Protein AF-A0A2H6A9X7-F1 (afdb_monomer_lite)

Secondary structure (DSSP, 8-state):
--HHHHHHHEEE-TTS-EEEEPSS-SS-GGGS-HHHHHHHTSEEE--GGGGGGGSS--

pLDDT: mean 80.32, std 13.64, range [47.66, 93.69]

Radius of gyration: 14.09 Å; chains: 1; bounding box: 39×18×35 Å

Foldseek 3Di:
DDPVVVCVAWDQDPVRWIKGQAPDPDDDPVVDDPVVNVVRRDIDTDDPVVVVVVPDDD

Structure (mmCIF, N/CA/C/O backbone):
data_AF-A0A2H6A9X7-F1
#
_entry.id   AF-A0A2H6A9X7-F1
#
loop_
_atom_site.group_PDB
_atom_site.id
_atom_site.type_symbol
_atom_site.label_atom_id
_atom_site.label_alt_id
_atom_site.label_comp_id
_atom_site.label_asym_id
_atom_site.label_entity_id
_atom_site.label_seq_id
_atom_site.pdbx_PDB_ins_code
_atom_site.Cartn_x
_atom_site.Cartn_y
_atom_site.Cartn_z
_atom_site.occupancy
_atom_site.B_iso_or_equiv
_atom_site.auth_seq_id
_atom_site.auth_comp_id
_atom_site.auth_asym_id
_atom_site.auth_atom_id
_atom_site.pdbx_PDB_model_num
ATOM 1 N N . MET A 1 1 ? -18.059 1.051 -2.213 1.00 62.12 1 MET A N 1
ATOM 2 C CA . MET A 1 1 ? -17.031 0.023 -1.905 1.00 62.12 1 MET A CA 1
ATOM 3 C C . MET A 1 1 ? -17.446 -0.726 -0.645 1.00 62.12 1 MET A C 1
ATOM 5 O O . MET A 1 1 ? -17.721 -0.072 0.348 1.00 62.12 1 MET A O 1
ATOM 9 N N . ASN A 1 2 ? -17.515 -2.061 -0.663 1.00 81.94 2 ASN A N 1
ATOM 10 C CA . ASN A 1 2 ? -17.912 -2.846 0.517 1.00 81.94 2 ASN A CA 1
ATOM 11 C C . ASN A 1 2 ? -16.831 -2.765 1.621 1.00 81.94 2 ASN A C 1
ATOM 13 O O . ASN A 1 2 ? -15.634 -2.849 1.323 1.00 81.94 2 ASN A O 1
ATOM 17 N N . ARG A 1 3 ? -17.237 -2.664 2.894 1.00 80.00 3 ARG A N 1
ATOM 18 C CA . ARG A 1 3 ? -16.351 -2.651 4.073 1.00 80.00 3 ARG A CA 1
ATOM 19 C C . ARG A 1 3 ? -15.335 -3.798 4.060 1.00 80.00 3 ARG A C 1
ATOM 21 O O . ARG A 1 3 ? -14.170 -3.587 4.392 1.00 80.00 3 ARG A O 1
ATOM 28 N N . LYS A 1 4 ? -15.725 -4.997 3.604 1.00 84.06 4 LYS A N 1
ATOM 29 C CA . LYS A 1 4 ? -14.797 -6.141 3.474 1.00 84.06 4 LYS A CA 1
ATOM 30 C C . LYS A 1 4 ? -13.653 -5.856 2.494 1.00 84.06 4 LYS A C 1
ATOM 32 O O . LYS A 1 4 ? -12.506 -6.189 2.772 1.00 84.06 4 LYS A O 1
ATOM 37 N N . ALA A 1 5 ? -13.946 -5.224 1.358 1.00 84.88 5 ALA A N 1
ATOM 38 C CA . ALA A 1 5 ? -12.934 -4.864 0.366 1.00 84.88 5 ALA A CA 1
ATOM 39 C C . ALA A 1 5 ? -12.021 -3.732 0.866 1.00 84.88 5 ALA A C 1
ATOM 41 O O . ALA A 1 5 ? -10.820 -3.753 0.598 1.00 84.88 5 ALA A O 1
ATOM 42 N N . PHE A 1 6 ? -12.569 -2.787 1.639 1.00 83.81 6 PHE A N 1
ATOM 43 C CA . PHE A 1 6 ? -11.798 -1.726 2.289 1.00 83.81 6 PHE A CA 1
ATOM 44 C C . PHE A 1 6 ? -10.743 -2.292 3.246 1.00 83.81 6 PHE A C 1
ATOM 46 O O . PHE A 1 6 ? -9.555 -2.009 3.098 1.00 83.81 6 PHE A O 1
ATOM 53 N N . LEU A 1 7 ? -11.161 -3.152 4.178 1.00 84.06 7 LEU A N 1
ATOM 54 C CA . LEU A 1 7 ? -10.274 -3.725 5.196 1.00 84.06 7 LEU A CA 1
ATOM 55 C C . LEU A 1 7 ? -9.152 -4.590 4.600 1.00 84.06 7 LEU A C 1
ATOM 57 O O . LEU A 1 7 ? -8.078 -4.688 5.184 1.00 84.06 7 LEU A O 1
ATOM 61 N N . LYS A 1 8 ? -9.356 -5.174 3.411 1.00 87.75 8 LYS A N 1
ATOM 62 C CA . LYS A 1 8 ? -8.299 -5.898 2.683 1.00 87.75 8 LYS A CA 1
ATOM 63 C C . LYS A 1 8 ? -7.199 -4.977 2.132 1.00 87.75 8 LYS A C 1
ATOM 65 O O . LYS A 1 8 ? -6.087 -5.438 1.892 1.00 87.75 8 LYS A O 1
ATOM 70 N N . ARG A 1 9 ? -7.496 -3.695 1.887 1.00 86.81 9 ARG A N 1
ATOM 71 C CA . ARG A 1 9 ? -6.586 -2.740 1.221 1.00 86.81 9 ARG A CA 1
ATOM 72 C C . ARG A 1 9 ? -5.977 -1.714 2.179 1.00 86.81 9 ARG A C 1
ATOM 74 O O . ARG A 1 9 ? -4.854 -1.262 1.949 1.00 86.81 9 ARG A O 1
ATOM 81 N N . PHE A 1 10 ? -6.695 -1.371 3.246 1.00 87.81 10 PHE A N 1
ATOM 82 C CA . PHE A 1 10 ? -6.319 -0.341 4.208 1.00 87.81 10 PHE A CA 1
ATOM 83 C C . PHE A 1 10 ? -6.149 -0.934 5.605 1.00 87.81 10 PHE A C 1
ATOM 85 O O . PHE A 1 10 ? -6.978 -1.713 6.067 1.00 87.81 10 PHE A O 1
ATOM 92 N N . LYS A 1 11 ? -5.087 -0.525 6.305 1.00 86.06 11 LYS A N 1
ATOM 93 C CA . LYS A 1 11 ? -4.864 -0.855 7.718 1.00 86.06 11 LYS A CA 1
ATOM 94 C C . LYS A 1 11 ? -5.072 0.391 8.570 1.00 86.06 11 LYS A C 1
ATOM 96 O O . LYS A 1 11 ? -4.526 1.449 8.266 1.00 86.06 11 LYS A O 1
ATOM 101 N N . ILE A 1 12 ? -5.812 0.242 9.663 1.00 86.06 12 ILE A N 1
ATOM 102 C CA . ILE A 1 12 ? -5.945 1.267 10.699 1.00 86.06 12 ILE A CA 1
ATOM 103 C C . ILE A 1 12 ? -4.835 1.032 11.728 1.00 86.06 12 ILE A C 1
ATOM 105 O O . ILE A 1 12 ? -4.610 -0.089 12.184 1.00 86.06 12 ILE A O 1
ATOM 109 N N . THR A 1 13 ? -4.076 2.075 12.044 1.00 85.88 13 THR A N 1
ATOM 110 C CA . THR A 1 13 ? -3.044 2.025 13.090 1.00 85.88 13 THR A CA 1
ATOM 111 C C . THR A 1 13 ? -3.649 2.285 14.468 1.00 85.88 13 THR A C 1
ATOM 113 O O . THR A 1 13 ? -4.731 2.853 14.568 1.00 85.88 13 THR A O 1
ATOM 116 N N . LYS A 1 14 ? -2.918 1.950 15.543 1.00 82.62 14 LYS A N 1
ATOM 117 C CA . LYS A 1 14 ? -3.349 2.209 16.933 1.00 82.62 14 LYS A CA 1
ATOM 118 C C . LYS A 1 14 ? -3.747 3.675 17.185 1.00 82.62 14 LYS A C 1
ATOM 120 O O . LYS A 1 14 ? -4.618 3.939 17.993 1.00 82.62 14 LYS A O 1
ATOM 125 N N . LYS A 1 15 ? -3.136 4.621 16.458 1.00 84.19 15 LYS A N 1
ATOM 126 C CA . LYS A 1 15 ? -3.411 6.068 16.537 1.00 84.19 15 LYS A CA 1
ATOM 127 C C . LYS A 1 15 ? -4.531 6.539 15.589 1.00 84.19 15 LYS A C 1
ATOM 129 O O . LYS A 1 15 ? -4.594 7.719 15.269 1.00 84.19 15 LYS A O 1
ATOM 134 N N . GLY A 1 16 ? -5.326 5.628 15.024 1.00 76.81 16 GLY A N 1
ATOM 135 C CA . GLY A 1 16 ? -6.427 5.951 14.106 1.00 76.81 16 GLY A CA 1
ATOM 136 C C . GLY A 1 16 ? -6.010 6.377 12.692 1.00 76.81 16 GLY A C 1
ATOM 137 O O . GLY A 1 16 ? -6.868 6.647 11.857 1.00 76.81 16 GLY A O 1
ATOM 138 N N . LYS A 1 17 ? -4.708 6.413 12.372 1.00 82.81 17 LYS A N 1
ATOM 139 C CA . LYS A 1 17 ? -4.233 6.757 11.019 1.00 82.81 17 LYS A CA 1
ATOM 140 C C . LYS A 1 17 ? -4.442 5.583 10.064 1.00 82.81 17 LYS A C 1
ATOM 142 O O . LYS A 1 17 ? -4.100 4.451 10.425 1.00 82.81 17 LYS A O 1
ATOM 147 N N . LEU A 1 18 ? -4.923 5.863 8.855 1.00 87.00 18 LEU A N 1
ATOM 148 C CA . LEU A 1 18 ? -5.049 4.892 7.768 1.00 87.00 18 LEU A CA 1
ATOM 149 C C . LEU A 1 18 ? -3.745 4.788 6.978 1.00 87.00 18 LEU A C 1
ATOM 151 O O . LEU A 1 18 ? -3.130 5.795 6.626 1.00 87.00 18 LEU A O 1
ATOM 155 N N . ILE A 1 19 ? -3.330 3.555 6.691 1.00 89.69 19 ILE A N 1
ATOM 156 C CA . ILE A 1 19 ? -2.174 3.263 5.841 1.00 89.69 19 ILE A CA 1
ATOM 157 C C . ILE A 1 19 ? -2.546 2.271 4.740 1.00 89.69 19 ILE A C 1
ATOM 159 O O . ILE A 1 19 ? -3.333 1.347 4.966 1.00 89.69 19 ILE A O 1
ATOM 163 N N . ARG A 1 20 ? -1.927 2.413 3.565 1.00 90.00 20 ARG A N 1
ATOM 164 C CA . ARG A 1 20 ? -2.104 1.489 2.433 1.00 90.00 20 ARG A CA 1
ATOM 165 C C . ARG A 1 20 ? -0.820 1.280 1.637 1.00 90.00 20 ARG A C 1
ATOM 167 O O . ARG A 1 20 ? 0.168 1.989 1.822 1.00 90.00 20 ARG A O 1
ATOM 174 N N . ARG A 1 21 ? -0.855 0.313 0.720 1.00 90.19 21 ARG A N 1
ATOM 175 C CA . ARG A 1 21 ? 0.157 0.169 -0.337 1.00 90.19 21 ARG A CA 1
ATOM 176 C C . ARG A 1 21 ? -0.101 1.182 -1.463 1.00 90.19 21 ARG A C 1
ATOM 178 O O . ARG A 1 21 ? -1.257 1.492 -1.771 1.00 90.19 21 ARG A O 1
ATOM 185 N N . ILE A 1 22 ? 0.972 1.693 -2.066 1.00 88.62 22 ILE A N 1
ATOM 186 C CA . ILE A 1 22 ? 0.895 2.565 -3.247 1.00 88.62 22 ILE A CA 1
ATOM 187 C C . ILE A 1 22 ? 0.481 1.719 -4.463 1.00 88.62 22 ILE A C 1
ATOM 189 O O . ILE A 1 22 ? 0.832 0.543 -4.565 1.00 88.62 22 ILE A O 1
ATOM 193 N N . ALA A 1 23 ? -0.300 2.305 -5.370 1.00 86.75 23 ALA A N 1
ATOM 194 C CA . ALA A 1 23 ? -0.745 1.637 -6.590 1.00 86.75 23 ALA A CA 1
ATOM 195 C C . ALA A 1 23 ? 0.377 1.558 -7.647 1.00 86.75 23 ALA A C 1
ATOM 197 O O . ALA A 1 23 ? 1.390 2.253 -7.565 1.00 86.75 23 ALA A O 1
ATOM 198 N N . GLY A 1 24 ? 0.192 0.715 -8.667 1.00 85.44 24 GLY A N 1
ATOM 199 C CA . GLY A 1 24 ? 1.126 0.626 -9.798 1.00 85.44 24 GLY A CA 1
ATOM 200 C C . GLY A 1 24 ? 2.373 -0.227 -9.539 1.00 85.44 24 GLY A C 1
ATOM 201 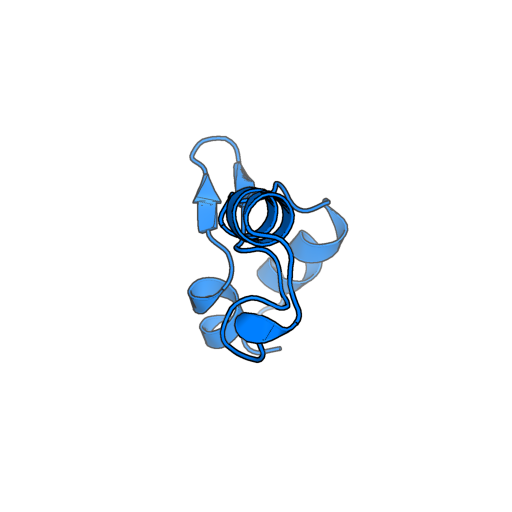O O . GLY A 1 24 ? 3.364 -0.100 -10.263 1.00 85.44 24 GLY A O 1
ATOM 202 N N . VAL A 1 25 ? 2.331 -1.105 -8.533 1.00 84.94 25 VAL A N 1
ATOM 203 C CA . VAL A 1 25 ? 3.323 -2.164 -8.286 1.00 84.94 25 VAL A CA 1
ATOM 204 C C . VAL A 1 25 ? 2.653 -3.507 -8.567 1.00 84.94 25 VAL A C 1
ATOM 206 O O . VAL A 1 25 ? 1.605 -3.784 -7.993 1.00 84.94 25 VAL A O 1
ATOM 209 N N . GLY 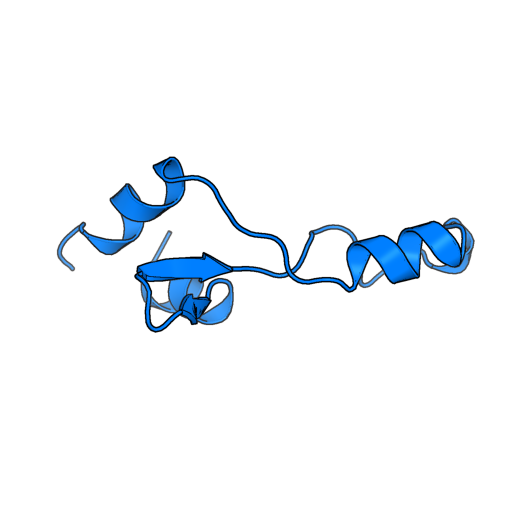A 1 26 ? 3.238 -4.323 -9.447 1.00 86.44 26 GLY A N 1
ATOM 210 C CA . GLY A 1 26 ? 2.707 -5.651 -9.796 1.00 86.44 26 GLY A CA 1
ATOM 211 C C . GLY A 1 26 ? 2.880 -6.051 -11.263 1.00 86.44 26 GLY A C 1
ATOM 212 O O . GLY A 1 26 ? 2.724 -7.217 -11.585 1.00 86.44 26 GLY A O 1
ATOM 213 N N . HIS A 1 27 ? 3.215 -5.106 -12.143 1.00 89.19 27 HIS A N 1
ATOM 214 C CA . HIS A 1 27 ? 3.417 -5.338 -13.578 1.00 89.19 27 HIS A CA 1
ATOM 215 C C . HIS A 1 27 ? 4.368 -4.287 -14.176 1.00 89.19 27 HIS A C 1
ATOM 217 O O . HIS A 1 27 ? 4.587 -3.219 -13.581 1.00 89.19 27 HIS A O 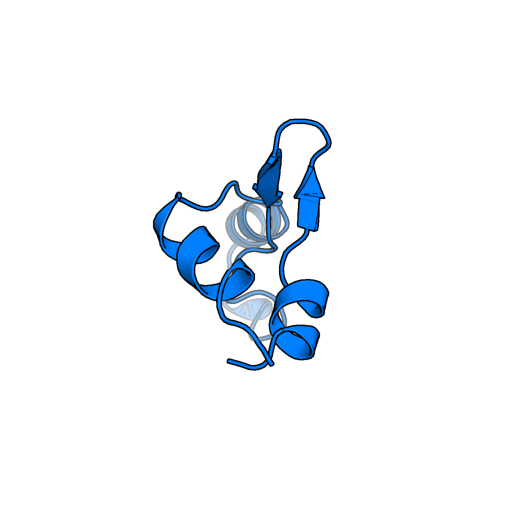1
ATOM 223 N N . ASN A 1 28 ? 4.907 -4.585 -15.364 1.00 91.25 28 ASN A N 1
ATOM 224 C CA . ASN A 1 28 ? 5.799 -3.721 -16.150 1.00 91.25 28 ASN A CA 1
ATOM 225 C C . ASN A 1 28 ? 7.036 -3.242 -15.375 1.00 91.25 28 ASN A C 1
ATOM 227 O O . ASN A 1 28 ? 7.377 -2.061 -15.407 1.00 91.25 28 ASN A O 1
ATOM 231 N N . PHE A 1 29 ? 7.691 -4.144 -14.640 1.00 89.44 29 PHE A N 1
ATOM 232 C CA . PHE A 1 29 ? 8.893 -3.798 -13.877 1.00 89.44 29 PHE A CA 1
ATOM 233 C C . PHE A 1 29 ? 10.085 -3.450 -14.774 1.00 89.44 29 PHE A C 1
ATOM 235 O O . PHE A 1 29 ? 10.845 -2.560 -14.416 1.00 89.44 29 PHE A O 1
ATOM 242 N N . SER A 1 30 ? 10.191 -4.061 -15.958 1.00 92.19 30 SER A N 1
ATOM 243 C CA . SER A 1 30 ? 11.244 -3.770 -16.944 1.00 92.19 30 SER A CA 1
ATOM 244 C C . SER A 1 30 ? 11.251 -2.316 -17.427 1.00 92.19 30 SER A C 1
ATOM 246 O O . SER A 1 30 ? 12.300 -1.788 -17.769 1.00 92.19 30 SER A O 1
ATOM 248 N N . LYS A 1 31 ? 10.090 -1.648 -17.419 1.00 93.56 31 LYS A N 1
ATOM 249 C CA . LYS A 1 31 ? 9.933 -0.250 -17.858 1.00 93.56 31 LYS A CA 1
ATOM 250 C C . LYS A 1 31 ? 10.111 0.768 -16.725 1.00 93.56 31 LYS A C 1
ATOM 252 O O . LYS A 1 31 ? 9.971 1.964 -16.955 1.00 93.56 31 LYS A O 1
ATOM 257 N N . LYS A 1 32 ? 10.346 0.316 -15.488 1.00 92.19 32 LYS A N 1
ATOM 258 C CA . LYS A 1 32 ? 10.392 1.166 -14.288 1.00 92.19 32 LYS A CA 1
ATOM 259 C C . LYS A 1 32 ? 11.796 1.186 -13.711 1.00 92.19 32 LYS A C 1
ATOM 261 O O . LYS A 1 32 ? 12.463 0.159 -13.634 1.00 92.19 32 LYS A O 1
ATOM 266 N N . ARG A 1 33 ? 12.228 2.348 -13.216 1.00 93.69 33 ARG A N 1
ATOM 267 C CA . ARG A 1 33 ? 13.519 2.452 -12.520 1.00 93.69 33 ARG A CA 1
ATOM 268 C C . ARG A 1 33 ? 13.453 1.721 -11.177 1.00 93.69 33 ARG A C 1
ATOM 270 O O . ARG A 1 33 ? 12.461 1.825 -10.454 1.00 93.69 33 ARG A O 1
ATOM 277 N N . ALA A 1 34 ? 14.542 1.058 -10.789 1.00 92.38 34 ALA A N 1
ATOM 278 C CA . ALA A 1 34 ? 14.626 0.329 -9.519 1.00 92.38 34 ALA A CA 1
ATOM 279 C C . ALA A 1 34 ? 14.261 1.209 -8.307 1.00 92.38 34 ALA A C 1
ATOM 281 O O . ALA A 1 34 ? 13.480 0.811 -7.441 1.00 92.38 34 ALA A O 1
ATOM 282 N N . LEU A 1 35 ? 14.747 2.452 -8.289 1.00 93.69 35 LEU A N 1
ATOM 283 C CA . LEU A 1 35 ? 14.475 3.413 -7.221 1.00 93.69 35 LEU A CA 1
ATOM 284 C C . LEU A 1 35 ? 12.990 3.812 -7.136 1.00 93.69 35 LEU A C 1
ATOM 286 O O . LEU A 1 35 ? 12.452 3.992 -6.043 1.00 93.69 35 LEU A O 1
ATOM 290 N N . GLU A 1 36 ? 12.297 3.891 -8.273 1.00 91.94 36 GLU A N 1
ATOM 291 C CA . GLU A 1 36 ? 10.854 4.138 -8.319 1.00 91.94 36 GLU A CA 1
ATOM 292 C C . GLU A 1 36 ? 10.075 2.961 -7.715 1.00 91.94 36 GLU A C 1
ATOM 294 O O . GLU A 1 36 ? 9.178 3.159 -6.890 1.00 91.94 36 GLU A O 1
ATOM 299 N N . ILE A 1 37 ? 10.460 1.727 -8.060 1.00 91.00 37 ILE A N 1
ATOM 300 C CA . ILE A 1 37 ? 9.859 0.505 -7.508 1.00 91.00 37 ILE A CA 1
ATOM 301 C C . ILE A 1 37 ? 10.032 0.473 -5.985 1.00 91.00 37 ILE A C 1
ATOM 303 O O . ILE A 1 37 ? 9.066 0.228 -5.259 1.00 91.00 37 ILE A O 1
ATOM 307 N N . L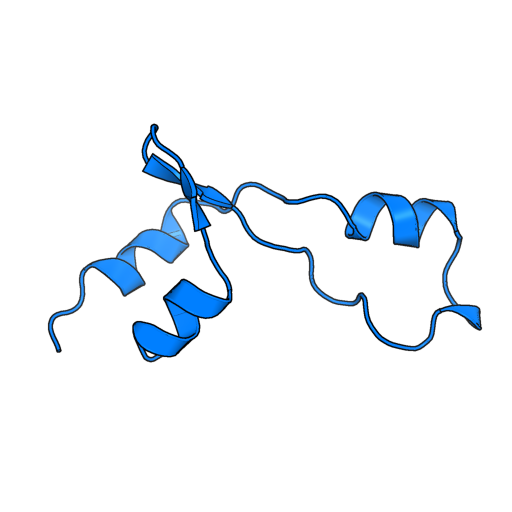EU A 1 38 ? 11.236 0.767 -5.486 1.00 91.25 38 LEU A N 1
ATOM 308 C CA . LEU A 1 38 ? 11.525 0.804 -4.050 1.00 91.25 38 LEU A CA 1
ATOM 309 C C 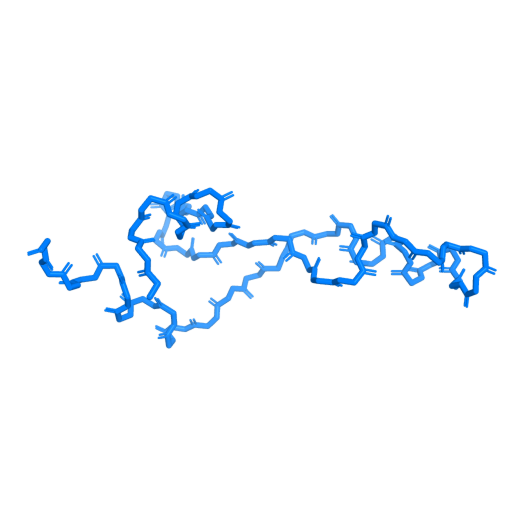. LEU A 1 38 ? 10.688 1.858 -3.317 1.00 91.25 38 LEU A C 1
ATOM 311 O O . LEU A 1 38 ? 10.133 1.570 -2.254 1.00 91.25 38 LEU A O 1
ATOM 315 N N . ARG A 1 39 ? 10.526 3.055 -3.894 1.00 90.44 39 ARG A N 1
ATOM 316 C CA . ARG A 1 39 ? 9.649 4.097 -3.333 1.00 90.44 39 ARG A CA 1
ATOM 317 C C . ARG A 1 39 ? 8.194 3.628 -3.266 1.00 90.44 39 ARG A C 1
ATOM 319 O O . ARG A 1 39 ? 7.556 3.802 -2.229 1.00 90.44 39 ARG A O 1
ATOM 326 N N . LYS A 1 40 ? 7.690 2.970 -4.316 1.00 89.38 40 LYS A N 1
ATOM 327 C CA . LYS A 1 40 ? 6.304 2.473 -4.380 1.00 89.38 40 LYS A CA 1
ATOM 328 C C . LYS A 1 40 ? 6.024 1.258 -3.481 1.00 89.38 40 LYS A C 1
ATOM 330 O O . LYS A 1 40 ? 4.869 1.006 -3.143 1.00 89.38 40 LYS A O 1
ATOM 335 N N . ARG A 1 41 ? 7.048 0.516 -3.038 1.00 89.31 41 ARG A N 1
ATOM 336 C CA . ARG A 1 41 ? 6.895 -0.578 -2.052 1.00 89.31 41 ARG A CA 1
ATOM 337 C C . ARG A 1 41 ? 6.582 -0.082 -0.634 1.00 89.31 41 ARG A C 1
ATOM 339 O O . ARG A 1 41 ? 6.105 -0.866 0.190 1.00 89.31 41 ARG A O 1
ATOM 346 N N . LYS A 1 42 ? 6.826 1.198 -0.333 1.00 89.00 42 LYS A N 1
ATOM 347 C CA . LYS A 1 42 ? 6.532 1.787 0.980 1.00 89.00 42 LYS A CA 1
ATOM 348 C C . LYS A 1 42 ? 5.021 1.911 1.203 1.00 89.00 42 LYS A C 1
ATOM 350 O O . LYS A 1 42 ? 4.235 2.060 0.268 1.00 89.00 42 LYS A O 1
ATOM 355 N N . LYS A 1 43 ? 4.607 1.850 2.471 1.00 86.88 43 LYS A N 1
ATOM 356 C CA . LYS A 1 43 ? 3.228 2.161 2.865 1.00 86.88 43 LYS A CA 1
ATOM 357 C C . LYS A 1 43 ? 3.095 3.663 3.064 1.00 86.88 43 LYS A C 1
ATOM 359 O O . LYS A 1 43 ? 3.924 4.261 3.747 1.00 86.88 43 LYS A O 1
ATOM 364 N N . VAL A 1 44 ? 2.043 4.240 2.503 1.00 86.94 44 VAL A N 1
ATOM 365 C CA . VAL A 1 44 ? 1.733 5.667 2.638 1.00 86.94 44 VAL A CA 1
ATOM 366 C C . VAL A 1 44 ? 0.572 5.870 3.590 1.00 86.94 44 VAL A C 1
ATOM 368 O O . VAL A 1 44 ? -0.289 4.994 3.737 1.00 86.94 44 VAL A O 1
ATOM 371 N N . ARG A 1 45 ? 0.588 7.023 4.258 1.00 83.38 45 ARG A N 1
ATOM 372 C CA . ARG A 1 45 ? -0.567 7.521 5.000 1.00 83.38 45 ARG A CA 1
ATOM 373 C C . ARG A 1 45 ? -1.582 8.038 3.995 1.00 83.38 45 ARG A C 1
ATOM 375 O O . ARG A 1 45 ? -1.195 8.621 2.989 1.00 83.38 45 ARG A O 1
ATOM 382 N N . GLU A 1 46 ? -2.844 7.772 4.276 1.00 76.94 46 GLU A N 1
ATOM 383 C CA . GLU A 1 46 ? -3.958 8.267 3.478 1.00 76.94 46 GLU A CA 1
ATOM 384 C C . GLU A 1 46 ? -4.728 9.343 4.226 1.00 76.94 46 GLU A C 1
ATOM 386 O O . GLU A 1 46 ? -4.804 9.315 5.461 1.00 76.94 46 GLU A O 1
ATOM 391 N N . ASP A 1 47 ? -5.269 10.284 3.457 1.00 63.91 47 ASP A N 1
ATOM 392 C CA . ASP A 1 47 ? -5.959 11.450 3.985 1.00 63.91 47 ASP A CA 1
ATOM 393 C C . ASP A 1 47 ? -7.377 11.126 4.462 1.00 63.91 47 ASP A C 1
ATOM 395 O O . ASP A 1 47 ? -8.002 10.117 4.114 1.00 63.91 47 ASP A O 1
ATOM 399 N N . LYS A 1 48 ? -7.887 12.017 5.318 1.00 59.91 48 LYS A N 1
ATOM 400 C CA . LYS A 1 48 ? -9.113 11.838 6.112 1.00 59.91 48 LYS A CA 1
ATOM 401 C C . LYS A 1 48 ? -10.377 11.577 5.274 1.00 59.91 48 LYS A C 1
ATOM 403 O O . LYS A 1 48 ? -11.328 11.018 5.809 1.00 59.91 48 LYS A O 1
ATOM 408 N N . LEU A 1 49 ? -10.385 11.900 3.977 1.00 56.41 49 LEU A N 1
ATOM 409 C CA . LEU A 1 49 ? -11.513 11.665 3.057 1.00 56.41 49 LEU A CA 1
ATOM 410 C C . LEU A 1 49 ? -11.904 10.181 2.938 1.00 56.41 49 LEU A C 1
ATOM 412 O O . LEU A 1 49 ? -13.069 9.856 2.713 1.00 56.41 49 LEU A O 1
ATOM 416 N N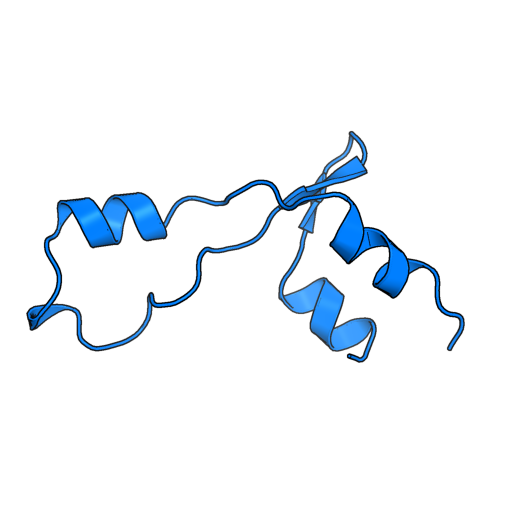 . VAL A 1 50 ? -10.961 9.263 3.164 1.00 57.91 50 VAL A N 1
ATOM 417 C CA . VAL A 1 50 ? -11.214 7.815 3.114 1.00 57.91 50 VAL A CA 1
ATOM 418 C C . VAL A 1 50 ? -12.002 7.313 4.342 1.00 57.91 50 VAL A C 1
ATOM 420 O O . VAL A 1 50 ? -12.671 6.280 4.263 1.00 57.91 50 VAL A O 1
ATOM 423 N N . LEU A 1 51 ? -11.992 8.043 5.469 1.00 55.91 51 LEU A N 1
ATOM 424 C CA . LEU A 1 51 ? -12.685 7.635 6.703 1.00 55.91 51 LEU A CA 1
ATOM 425 C C . LEU A 1 51 ? -14.215 7.660 6.595 1.00 55.91 51 LEU A C 1
ATOM 427 O O . LEU A 1 51 ? -14.875 6.974 7.371 1.00 55.91 51 LEU A O 1
ATOM 431 N N . ASN A 1 52 ? -14.796 8.395 5.646 1.00 57.94 52 ASN A N 1
ATOM 432 C CA . ASN A 1 52 ? -16.255 8.436 5.497 1.00 57.94 52 ASN A CA 1
ATOM 433 C C . ASN A 1 52 ? -16.831 7.074 5.065 1.00 57.94 52 ASN A C 1
ATOM 435 O O . ASN A 1 52 ? -17.942 6.721 5.446 1.00 57.94 52 ASN A O 1
ATOM 439 N N . TYR A 1 53 ? -16.035 6.237 4.389 1.00 56.62 53 TYR A N 1
ATOM 440 C CA . TYR A 1 53 ? -16.438 4.887 3.982 1.00 56.62 53 TYR A CA 1
ATOM 441 C C . TYR A 1 53 ? -16.385 3.841 5.107 1.00 56.62 53 TYR A C 1
ATOM 443 O O . TYR A 1 53 ? -16.926 2.750 4.937 1.00 56.62 53 TYR A O 1
ATOM 451 N N . SER A 1 54 ? -15.737 4.125 6.246 1.00 53.50 54 SER A N 1
ATOM 452 C CA . SER A 1 54 ? -15.739 3.205 7.396 1.00 53.50 54 SER A CA 1
ATOM 453 C C . SER A 1 54 ? -16.981 3.348 8.278 1.00 53.50 54 SER A C 1
ATOM 455 O O . SER A 1 54 ? -17.248 2.447 9.074 1.00 53.50 54 SER A O 1
ATOM 457 N N . LYS A 1 55 ? -17.710 4.465 8.142 1.00 55.75 55 LYS A N 1
ATOM 458 C CA . LYS A 1 55 ? -18.832 4.859 9.006 1.00 55.75 55 LYS A CA 1
ATOM 459 C C . LYS A 1 55 ? -20.216 4.536 8.440 1.00 55.75 55 LYS A C 1
ATOM 461 O O . LYS A 1 55 ? -21.187 4.661 9.175 1.00 55.75 55 LYS A O 1
ATOM 466 N N . LEU A 1 56 ? -20.323 4.132 7.173 1.00 47.66 56 LEU A N 1
ATOM 467 C CA . LEU A 1 56 ? -21.615 3.758 6.597 1.00 47.66 56 LEU A CA 1
ATOM 468 C C . LEU A 1 56 ? -22.092 2.423 7.208 1.00 47.66 56 LEU A C 1
ATOM 470 O O . LEU A 1 56 ? -21.321 1.451 7.185 1.00 47.66 56 LEU A O 1
ATOM 474 N N . PRO A 1 57 ? -23.309 2.366 7.786 1.00 49.06 57 PRO A N 1
ATOM 475 C CA . PRO A 1 57 ? -23.897 1.117 8.255 1.00 49.06 57 PRO A CA 1
ATOM 476 C C . PRO A 1 57 ? -24.121 0.147 7.082 1.00 49.06 57 PRO A C 1
ATOM 478 O O . PRO A 1 57 ? -24.103 0.553 5.920 1.00 49.06 57 PRO A O 1
ATOM 481 N N . LYS A 1 58 ? -24.210 -1.148 7.419 1.00 52.97 58 LYS A N 1
ATOM 482 C CA . LYS A 1 58 ? -24.367 -2.270 6.478 1.00 52.97 58 LYS A CA 1
ATOM 483 C C . LYS A 1 58 ? -25.563 -2.097 5.554 1.00 52.97 58 LYS A C 1
ATOM 485 O O . LYS A 1 58 ? -26.615 -1.674 6.071 1.00 52.97 58 LYS A O 1
#

Sequence (58 aa):
MNRKAFLKRFKITKKGKLIRRIAGVGHNFSKKRALEILRKRKKVREDKLVLNYSKLPK